Protein AF-A0A9D6WBB1-F1 (afdb_monomer)

Mean predicted aligned error: 21.79 Å

Structure (mmCIF, N/CA/C/O backbone):
data_AF-A0A9D6WBB1-F1
#
_entry.id   AF-A0A9D6WBB1-F1
#
loop_
_atom_site.group_PDB
_atom_site.id
_atom_site.type_symbol
_atom_site.label_atom_id
_atom_site.label_alt_id
_atom_site.label_comp_id
_atom_site.label_asym_id
_atom_site.label_entity_id
_atom_site.label_seq_id
_atom_site.pdbx_PDB_ins_code
_atom_site.Cartn_x
_atom_site.Cartn_y
_atom_site.Cartn_z
_atom_site.occupancy
_atom_site.B_iso_or_equiv
_atom_site.auth_seq_id
_atom_site.auth_comp_id
_atom_site.auth_asym_id
_atom_site.auth_atom_id
_atom_site.pdbx_PDB_model_num
ATOM 1 N N . MET A 1 1 ? 118.921 3.638 -126.854 1.00 52.47 1 MET A N 1
ATOM 2 C CA . MET A 1 1 ? 118.363 2.710 -125.839 1.00 52.47 1 MET A CA 1
ATOM 3 C C . MET A 1 1 ? 117.385 3.363 -124.848 1.00 52.47 1 MET A C 1
ATOM 5 O O . MET A 1 1 ? 116.602 2.654 -124.240 1.00 52.47 1 MET A O 1
ATOM 9 N N . GLN A 1 2 ? 117.327 4.697 -124.739 1.00 54.41 2 GLN A N 1
ATOM 10 C CA . GLN A 1 2 ? 116.459 5.417 -123.786 1.00 54.41 2 GLN A CA 1
ATOM 11 C C . GLN A 1 2 ? 114.946 5.363 -124.097 1.00 54.41 2 GLN A C 1
ATOM 13 O O . GLN A 1 2 ? 114.130 5.401 -123.184 1.00 54.41 2 GLN A O 1
ATOM 18 N N . LYS A 1 3 ? 114.555 5.216 -125.374 1.00 45.19 3 LYS A N 1
ATOM 19 C CA . LYS A 1 3 ? 113.135 5.175 -125.785 1.00 45.19 3 LYS A CA 1
ATOM 20 C C . LYS A 1 3 ? 112.406 3.889 -125.363 1.00 45.19 3 LYS A C 1
ATOM 22 O O . LYS A 1 3 ? 111.195 3.913 -125.193 1.00 45.19 3 LYS A O 1
ATOM 27 N N . LEU A 1 4 ? 113.138 2.788 -125.161 1.00 55.34 4 LEU A N 1
ATOM 28 C CA . LEU A 1 4 ? 112.550 1.494 -124.792 1.00 55.34 4 LEU A CA 1
ATOM 29 C C . LEU A 1 4 ? 112.247 1.394 -123.288 1.00 55.34 4 LEU A C 1
ATOM 31 O O . LEU A 1 4 ? 111.277 0.752 -122.903 1.00 55.34 4 LEU A O 1
ATOM 35 N N . ALA A 1 5 ? 113.016 2.090 -122.444 1.00 57.59 5 ALA A N 1
ATOM 36 C CA . ALA A 1 5 ? 112.805 2.091 -120.995 1.00 57.59 5 ALA A CA 1
ATOM 37 C C . ALA A 1 5 ? 111.522 2.837 -120.584 1.00 57.59 5 ALA A C 1
ATOM 39 O O . ALA A 1 5 ? 110.811 2.400 -119.682 1.00 57.59 5 ALA A O 1
ATOM 40 N N . VAL A 1 6 ? 111.185 3.929 -121.282 1.00 59.44 6 VAL A N 1
ATOM 41 C CA . VAL A 1 6 ? 109.976 4.721 -120.992 1.00 59.44 6 VAL A CA 1
ATOM 42 C C . VAL A 1 6 ? 108.703 3.967 -121.392 1.00 59.44 6 VAL A C 1
ATOM 44 O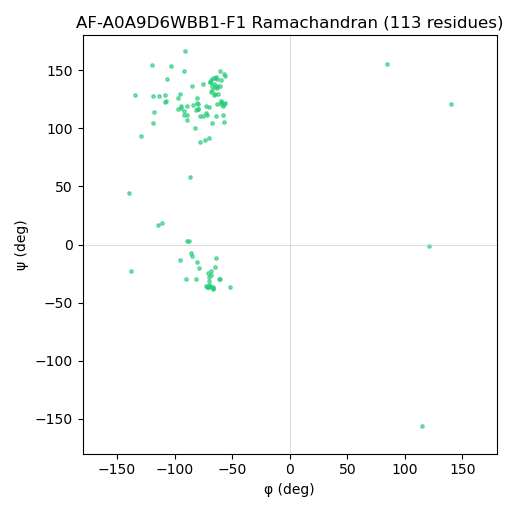 O . VAL A 1 6 ? 107.710 4.012 -120.669 1.00 59.44 6 VAL A O 1
ATOM 47 N N . ALA A 1 7 ? 108.742 3.213 -122.495 1.00 58.91 7 ALA A N 1
ATOM 48 C CA . ALA A 1 7 ? 107.606 2.406 -122.941 1.00 58.91 7 ALA A CA 1
ATOM 49 C C . ALA A 1 7 ? 107.294 1.245 -121.975 1.00 58.91 7 ALA A C 1
ATOM 5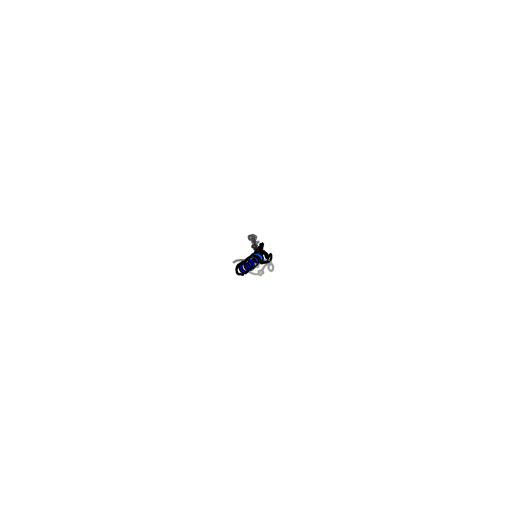1 O O . ALA A 1 7 ? 106.125 0.959 -121.718 1.00 58.91 7 ALA A O 1
ATOM 52 N N . GLY A 1 8 ? 108.321 0.620 -121.385 1.00 56.19 8 GLY A N 1
ATOM 53 C CA . GLY A 1 8 ? 108.138 -0.455 -120.403 1.00 56.19 8 GLY A CA 1
ATOM 54 C C . GLY A 1 8 ? 107.499 0.017 -119.092 1.00 56.19 8 GLY A C 1
ATOM 55 O O . GLY A 1 8 ? 106.636 -0.664 -118.542 1.00 56.19 8 GLY A O 1
ATOM 56 N N . LEU A 1 9 ? 107.864 1.212 -118.618 1.00 59.38 9 LEU A N 1
ATOM 57 C CA . LEU A 1 9 ? 107.329 1.783 -117.376 1.00 59.38 9 LEU A CA 1
ATOM 58 C C . LEU A 1 9 ? 105.872 2.254 -117.510 1.00 59.38 9 LEU A C 1
ATOM 60 O O . LEU A 1 9 ? 105.084 2.072 -116.582 1.00 59.38 9 LEU A O 1
ATOM 64 N N . ALA A 1 10 ? 105.484 2.790 -118.671 1.00 58.50 10 ALA A N 1
ATOM 65 C CA . ALA A 1 10 ? 104.103 3.208 -118.921 1.00 58.50 10 ALA A CA 1
ATOM 66 C C . ALA A 1 10 ? 103.124 2.017 -118.967 1.00 58.50 10 ALA A C 1
ATOM 68 O O . ALA A 1 10 ? 102.011 2.112 -118.448 1.00 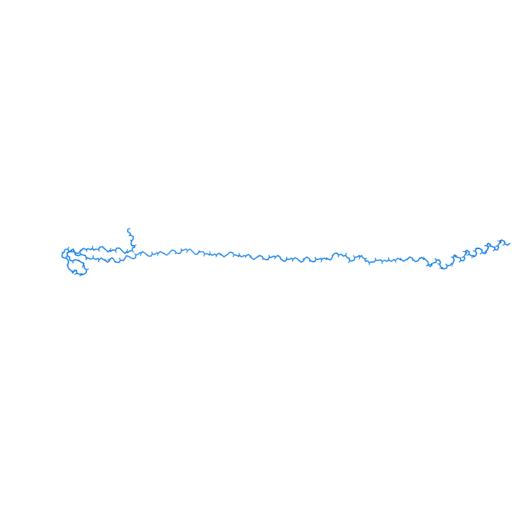58.50 10 ALA A O 1
ATOM 69 N N . ALA A 1 11 ? 103.546 0.876 -119.523 1.00 58.88 11 ALA A N 1
ATOM 70 C CA . ALA A 1 11 ? 102.712 -0.325 -119.596 1.00 58.88 11 ALA A CA 1
ATOM 71 C C . ALA A 1 11 ? 102.473 -0.974 -118.215 1.00 58.88 11 ALA A C 1
ATOM 73 O O . ALA A 1 11 ? 101.373 -1.449 -117.935 1.00 58.88 11 ALA A O 1
ATOM 74 N N . LEU A 1 12 ? 103.470 -0.936 -117.324 1.00 57.81 12 LEU A N 1
ATOM 75 C CA . LEU A 1 12 ? 103.352 -1.445 -115.951 1.00 57.81 12 LEU A CA 1
ATOM 76 C C . LEU A 1 12 ? 102.429 -0.584 -115.071 1.00 57.81 12 LEU A C 1
ATOM 78 O O . LEU A 1 12 ? 101.688 -1.128 -114.255 1.00 57.81 12 LEU A O 1
ATOM 82 N N . ALA A 1 13 ? 102.411 0.738 -115.265 1.00 58.00 13 ALA A N 1
ATOM 83 C CA . ALA A 1 13 ? 101.508 1.624 -114.528 1.00 58.00 13 ALA A CA 1
ATOM 84 C C . ALA A 1 13 ? 100.040 1.478 -114.977 1.00 58.00 13 ALA A C 1
ATOM 86 O O . ALA A 1 13 ? 99.133 1.507 -114.145 1.00 58.00 13 ALA A O 1
ATOM 87 N N . ALA A 1 14 ? 99.797 1.259 -116.275 1.00 56.12 14 ALA A N 1
ATOM 88 C CA . ALA A 1 14 ? 98.446 1.072 -116.809 1.00 56.12 14 ALA A CA 1
ATOM 89 C C . ALA A 1 14 ? 97.807 -0.270 -116.392 1.00 56.12 14 ALA A C 1
ATOM 91 O O . ALA A 1 14 ? 96.597 -0.332 -116.182 1.00 56.12 14 ALA A O 1
ATOM 92 N N . GLY A 1 15 ? 98.602 -1.332 -116.200 1.00 51.91 15 GLY A N 1
ATOM 93 C CA . GLY A 1 15 ? 98.098 -2.642 -115.755 1.00 51.91 15 GLY A CA 1
ATOM 94 C C . GLY A 1 15 ? 97.580 -2.668 -114.308 1.00 51.91 15 GLY A C 1
ATOM 95 O O . GLY A 1 15 ? 96.686 -3.447 -113.977 1.00 51.91 15 GLY A O 1
ATOM 96 N N . LEU A 1 16 ? 98.085 -1.782 -113.447 1.00 54.34 16 LEU A N 1
ATOM 97 C CA . LEU A 1 16 ? 97.667 -1.693 -112.042 1.00 54.34 16 LEU A CA 1
ATOM 98 C C . LEU A 1 16 ? 96.328 -0.959 -111.859 1.00 54.34 16 LEU A C 1
ATOM 100 O O . LEU A 1 16 ? 95.653 -1.170 -110.855 1.00 54.34 16 LEU A O 1
ATOM 104 N N . ALA A 1 17 ? 95.907 -0.148 -112.835 1.00 50.41 17 ALA A N 1
ATOM 105 C CA . ALA A 1 17 ? 94.639 0.586 -112.784 1.00 50.41 17 ALA A CA 1
ATOM 106 C C . ALA A 1 17 ? 93.411 -0.265 -113.172 1.00 50.41 17 ALA A C 1
ATOM 108 O O . ALA A 1 17 ? 92.282 0.123 -112.880 1.00 50.41 17 ALA A O 1
ATOM 109 N N . TRP A 1 18 ? 93.616 -1.434 -113.794 1.00 50.88 18 TRP A N 1
ATOM 110 C CA . TRP A 1 18 ? 92.545 -2.363 -114.195 1.00 50.88 18 TRP A CA 1
ATOM 111 C C . TRP A 1 18 ? 92.530 -3.669 -113.403 1.00 50.88 18 TRP A C 1
ATOM 113 O O . TRP A 1 18 ? 91.916 -4.652 -113.816 1.00 50.88 18 TRP A O 1
ATOM 123 N N . SER A 1 19 ? 93.174 -3.693 -112.237 1.00 49.25 19 SER A N 1
ATOM 124 C CA . SER A 1 19 ? 93.054 -4.835 -111.336 1.00 49.25 19 SER A CA 1
ATOM 125 C C . SER A 1 19 ? 91.638 -4.872 -110.733 1.00 49.25 19 SER A C 1
ATOM 127 O O . SER A 1 19 ? 91.277 -3.953 -109.993 1.00 49.25 19 SER A O 1
ATOM 129 N N . PRO A 1 20 ? 90.836 -5.934 -110.960 1.00 55.50 20 PRO A N 1
ATOM 130 C CA . PRO A 1 20 ? 89.491 -6.057 -110.380 1.00 55.50 20 PRO A CA 1
ATOM 131 C C . PRO A 1 20 ? 89.520 -6.140 -108.841 1.00 55.50 20 PRO A C 1
ATOM 133 O O . PRO A 1 20 ? 88.495 -5.982 -108.184 1.00 55.50 20 PRO A O 1
ATOM 136 N N . LEU A 1 21 ? 90.706 -6.329 -108.250 1.00 51.06 21 LEU A N 1
ATOM 137 C CA . LEU A 1 21 ? 90.944 -6.326 -106.806 1.00 51.06 21 LEU A CA 1
ATOM 138 C C . LEU A 1 21 ? 90.689 -4.973 -106.121 1.00 51.06 21 LEU A C 1
ATOM 140 O O . LEU A 1 21 ? 90.484 -4.954 -104.907 1.00 51.06 21 LEU A O 1
ATOM 144 N N . ALA A 1 22 ? 90.672 -3.852 -106.853 1.00 52.91 22 ALA A N 1
ATOM 145 C CA . ALA A 1 22 ? 90.387 -2.544 -106.254 1.00 52.91 22 ALA A CA 1
ATOM 146 C C . ALA A 1 22 ? 88.928 -2.418 -105.770 1.00 52.91 22 ALA A C 1
ATOM 148 O O . ALA A 1 22 ? 88.643 -1.644 -104.860 1.00 52.91 22 ALA A O 1
ATOM 149 N N . ALA A 1 23 ? 88.010 -3.219 -106.323 1.00 55.50 23 ALA A N 1
ATOM 150 C CA . ALA A 1 23 ? 86.597 -3.214 -105.941 1.00 55.50 23 ALA A CA 1
ATOM 151 C C . ALA A 1 23 ? 86.278 -4.107 -104.723 1.00 55.50 23 ALA A C 1
ATOM 153 O O . ALA A 1 23 ? 85.155 -4.090 -104.224 1.00 55.50 23 ALA A O 1
ATOM 154 N N . ALA A 1 24 ? 87.243 -4.890 -104.228 1.00 56.59 24 ALA A N 1
ATOM 155 C CA . ALA A 1 24 ? 86.980 -5.933 -103.233 1.00 56.59 24 ALA A CA 1
ATOM 156 C C . ALA A 1 24 ? 86.961 -5.448 -101.768 1.00 56.59 24 ALA A C 1
ATOM 158 O O . ALA A 1 24 ? 86.564 -6.209 -100.889 1.00 56.59 24 ALA A O 1
ATOM 159 N N . HIS A 1 25 ? 87.362 -4.203 -101.477 1.00 57.53 25 HIS A N 1
ATOM 160 C CA . HIS A 1 25 ? 87.648 -3.765 -100.098 1.00 57.53 25 HIS A CA 1
ATOM 161 C C . HIS A 1 25 ? 86.713 -2.688 -99.521 1.00 57.53 25 HIS A C 1
ATOM 163 O O . HIS A 1 25 ? 87.038 -2.084 -98.504 1.00 57.53 25 HIS A O 1
ATOM 169 N N . GLY A 1 26 ? 85.541 -2.447 -100.115 1.00 61.38 26 GLY A N 1
ATOM 170 C CA . GLY A 1 26 ? 84.702 -1.301 -99.731 1.00 61.38 26 GLY A CA 1
ATOM 171 C C . GLY A 1 26 ? 83.203 -1.566 -99.670 1.00 61.38 26 GLY A C 1
ATOM 172 O O . GLY A 1 26 ? 82.429 -0.764 -100.178 1.00 61.38 26 GLY A O 1
ATOM 173 N N . GLY A 1 27 ? 82.765 -2.682 -99.087 1.00 68.19 27 GLY A N 1
ATOM 174 C CA . GLY A 1 27 ? 81.338 -2.922 -98.858 1.00 68.19 27 GLY A CA 1
ATOM 175 C C . GLY A 1 27 ? 80.843 -2.229 -97.587 1.00 68.19 27 GLY A C 1
ATOM 176 O O . GLY A 1 27 ? 81.029 -2.763 -96.494 1.00 68.19 27 GLY A O 1
ATOM 177 N N . ALA A 1 28 ? 80.185 -1.073 -97.704 1.00 72.44 28 ALA A N 1
ATOM 178 C CA . ALA A 1 28 ? 79.480 -0.467 -96.574 1.00 72.44 28 ALA A CA 1
ATOM 179 C C . ALA A 1 28 ? 78.207 -1.275 -96.268 1.00 72.44 28 ALA A C 1
ATOM 181 O O . ALA A 1 28 ? 77.275 -1.322 -97.070 1.00 72.44 28 ALA A O 1
ATOM 182 N N . ARG A 1 29 ? 78.164 -1.935 -95.107 1.00 72.12 29 ARG A N 1
ATOM 183 C CA . ARG A 1 29 ? 76.958 -2.615 -94.616 1.00 72.12 29 ARG A CA 1
ATOM 184 C C . ARG A 1 29 ? 76.136 -1.631 -93.790 1.00 72.12 29 ARG A C 1
ATOM 186 O O . ARG A 1 29 ? 76.556 -1.241 -92.705 1.00 72.12 29 ARG A O 1
ATOM 193 N N . LEU A 1 30 ? 74.970 -1.250 -94.303 1.00 76.06 30 LEU A N 1
ATOM 194 C CA . LEU A 1 30 ? 73.979 -0.458 -93.576 1.00 76.06 30 LEU A CA 1
ATOM 195 C C . LEU A 1 30 ? 72.937 -1.412 -92.986 1.00 76.06 30 LEU A C 1
ATOM 197 O O . LEU A 1 30 ? 72.264 -2.130 -93.722 1.00 76.06 30 LEU A O 1
ATOM 201 N N . GLY A 1 31 ? 72.843 -1.453 -91.659 1.00 78.69 31 GLY A N 1
ATOM 202 C CA . GLY A 1 31 ? 71.826 -2.213 -90.935 1.00 78.69 31 GLY A CA 1
ATOM 203 C C . GLY A 1 31 ? 70.777 -1.282 -90.332 1.00 78.69 31 GLY A C 1
ATOM 204 O O . GLY A 1 31 ? 71.122 -0.210 -89.840 1.00 78.69 31 GLY A O 1
ATOM 205 N N . PHE A 1 32 ? 69.512 -1.705 -90.339 1.00 78.25 32 PHE A N 1
ATOM 206 C CA . PHE A 1 32 ? 68.418 -1.019 -89.648 1.00 78.25 32 PHE A CA 1
ATOM 207 C C . PHE A 1 32 ? 67.989 -1.847 -88.440 1.00 78.25 32 PHE A C 1
ATOM 209 O O . PHE A 1 32 ? 67.728 -3.043 -88.566 1.00 78.25 32 PHE A O 1
ATOM 216 N N . TYR A 1 33 ? 67.931 -1.210 -87.274 1.00 74.31 33 TYR A N 1
ATOM 217 C CA . TYR A 1 33 ? 67.516 -1.836 -86.023 1.00 74.31 33 TYR A CA 1
ATOM 218 C C . TYR A 1 33 ? 66.136 -1.302 -85.637 1.00 74.31 33 TYR A C 1
ATOM 220 O O . TYR A 1 33 ? 65.962 -0.093 -85.497 1.00 74.31 33 TYR A O 1
ATOM 228 N N . PHE A 1 34 ? 65.161 -2.195 -85.464 1.00 72.31 34 PHE A N 1
ATOM 229 C CA . PHE A 1 34 ? 63.823 -1.846 -84.991 1.00 72.31 34 PHE A CA 1
ATOM 230 C C . PHE A 1 34 ? 63.560 -2.553 -83.664 1.00 72.31 34 PHE A C 1
ATOM 232 O O . PHE A 1 34 ? 63.489 -3.778 -83.610 1.00 72.31 34 PHE A O 1
ATOM 239 N N . GLY A 1 35 ? 63.430 -1.764 -82.598 1.00 72.50 35 GLY A N 1
ATOM 240 C CA . GLY A 1 35 ? 63.155 -2.241 -81.244 1.00 72.50 35 GLY A CA 1
ATOM 241 C C . GLY A 1 35 ? 63.958 -1.469 -80.200 1.00 72.50 35 GLY A C 1
ATOM 242 O O . GLY A 1 35 ? 65.184 -1.444 -80.248 1.00 72.50 35 GLY A O 1
ATOM 243 N N . GLY A 1 36 ? 63.259 -0.820 -79.267 1.00 76.50 36 GLY A N 1
ATOM 244 C CA . GLY A 1 36 ? 63.850 -0.252 -78.054 1.00 76.50 36 GLY A CA 1
ATOM 245 C C . GLY A 1 36 ? 63.818 -1.260 -76.897 1.00 76.50 36 GLY A C 1
ATOM 246 O O . GLY A 1 36 ? 63.121 -2.272 -76.994 1.00 76.50 36 GLY A O 1
ATOM 247 N N . PRO A 1 37 ? 64.550 -1.014 -75.798 1.00 68.88 37 PRO A N 1
ATOM 248 C CA . PRO A 1 37 ? 64.547 -1.906 -74.641 1.00 68.88 37 PRO A CA 1
ATOM 249 C C . PRO A 1 37 ? 63.128 -2.073 -74.073 1.00 68.88 37 PRO A C 1
ATOM 251 O O . PRO A 1 37 ? 62.515 -1.107 -73.623 1.00 68.88 37 PRO A O 1
ATOM 254 N N . VAL A 1 38 ? 62.617 -3.309 -74.059 1.00 68.62 38 VAL A N 1
ATOM 255 C CA . VAL A 1 38 ? 61.317 -3.669 -73.460 1.00 68.62 38 VAL A CA 1
ATOM 256 C C . VAL A 1 38 ? 61.510 -3.959 -71.972 1.00 68.62 38 VAL A C 1
ATOM 258 O O . VAL A 1 38 ? 61.254 -5.054 -71.481 1.00 68.62 38 VAL A O 1
ATOM 261 N N . TRP A 1 39 ? 62.026 -2.975 -71.245 1.00 64.06 39 TRP A N 1
ATOM 262 C CA . TRP A 1 39 ? 62.184 -3.062 -69.797 1.00 64.06 39 TRP A CA 1
ATOM 263 C C . TRP A 1 39 ? 61.562 -1.810 -69.192 1.00 64.06 39 TRP A C 1
ATOM 265 O O . TRP A 1 39 ? 62.180 -0.751 -69.128 1.00 64.06 39 TRP A O 1
ATOM 275 N N . GLY A 1 40 ? 60.293 -1.931 -68.814 1.00 68.88 40 GLY A N 1
ATOM 276 C CA . GLY A 1 40 ? 59.554 -0.932 -68.053 1.00 68.88 40 GLY A CA 1
ATOM 277 C C . GLY A 1 40 ? 59.091 -1.535 -66.727 1.00 68.88 40 GLY A C 1
ATOM 278 O O . GLY A 1 40 ? 58.961 -2.760 -66.634 1.00 68.88 40 GLY A O 1
ATOM 279 N N . PRO A 1 41 ? 58.862 -0.717 -65.688 1.00 68.06 41 PRO A N 1
ATOM 280 C CA . PRO A 1 41 ? 58.373 -1.216 -64.412 1.00 68.06 41 PRO A CA 1
ATOM 281 C C . PRO A 1 41 ? 57.023 -1.915 -64.608 1.00 68.06 41 PRO A C 1
ATOM 283 O O . PRO A 1 41 ? 56.068 -1.328 -65.117 1.00 68.06 41 PRO A O 1
ATOM 286 N N . TYR A 1 42 ? 56.965 -3.188 -64.217 1.00 65.75 42 TYR A N 1
ATOM 287 C CA . TYR A 1 42 ? 55.731 -3.965 -64.207 1.00 65.75 42 TYR A CA 1
ATOM 288 C C . TYR A 1 42 ? 54.742 -3.305 -63.234 1.00 65.75 42 TYR A C 1
ATOM 290 O O . TYR A 1 42 ? 55.128 -3.030 -62.093 1.00 65.75 42 TYR A O 1
ATOM 298 N N . PRO A 1 43 ? 53.485 -3.039 -63.632 1.00 67.00 43 PRO A N 1
ATOM 299 C CA . PRO A 1 43 ? 52.509 -2.449 -62.729 1.00 67.00 43 PRO A CA 1
ATOM 300 C C . PRO A 1 43 ? 52.174 -3.465 -61.637 1.00 67.00 43 PRO A C 1
ATOM 302 O O . PRO A 1 43 ? 51.474 -4.450 -61.868 1.00 67.00 43 PRO A O 1
ATOM 305 N N . TYR A 1 44 ? 52.707 -3.239 -60.439 1.00 64.31 44 TYR A N 1
ATOM 306 C CA . TYR A 1 44 ? 52.335 -4.020 -59.271 1.00 64.31 44 TYR A CA 1
ATOM 307 C C . TYR A 1 44 ? 50.916 -3.610 -58.875 1.00 64.31 44 TYR A C 1
ATOM 309 O O . TYR A 1 44 ? 50.670 -2.468 -58.482 1.00 64.31 44 TYR A O 1
ATOM 317 N N . GLY A 1 45 ? 49.964 -4.525 -59.055 1.00 62.84 45 GLY A N 1
ATOM 318 C CA . GLY A 1 45 ? 48.571 -4.301 -58.694 1.00 62.84 45 GLY A CA 1
ATOM 319 C C . GLY A 1 45 ? 48.455 -4.017 -57.200 1.00 62.84 45 GLY A C 1
ATOM 320 O O . GLY A 1 45 ? 48.851 -4.836 -56.371 1.00 62.84 45 GLY A O 1
ATOM 321 N N . TRP A 1 46 ? 47.918 -2.848 -56.861 1.00 61.62 46 TRP A N 1
ATOM 322 C CA . TRP A 1 46 ? 47.634 -2.457 -55.487 1.00 61.62 46 TRP A CA 1
ATOM 323 C C . TRP A 1 46 ? 46.466 -3.294 -54.956 1.00 61.62 46 TRP A C 1
ATOM 325 O O . TRP A 1 46 ? 45.298 -2.945 -55.132 1.00 61.62 46 TRP A O 1
ATOM 335 N N . TYR A 1 47 ? 46.775 -4.428 -54.328 1.00 62.75 47 TYR A N 1
ATOM 336 C CA . TYR A 1 47 ? 45.791 -5.190 -53.565 1.00 62.75 47 TYR A CA 1
ATOM 337 C C . TYR A 1 47 ? 45.501 -4.442 -52.262 1.00 62.75 47 TYR A C 1
ATOM 339 O O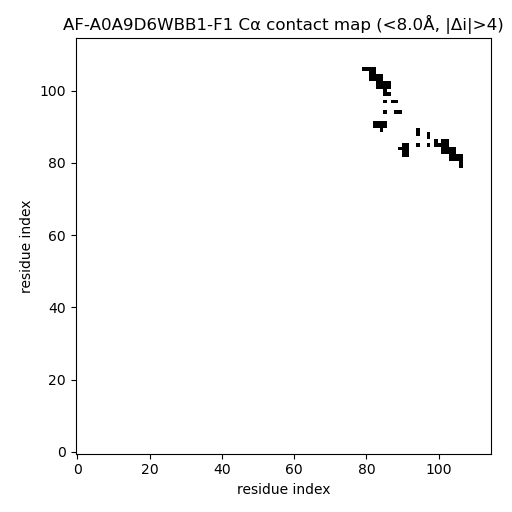 . TYR A 1 47 ? 46.177 -4.611 -51.249 1.00 62.75 47 TYR A O 1
ATOM 347 N N . GLY A 1 48 ? 44.508 -3.556 -52.326 1.00 70.88 48 GLY A N 1
ATOM 348 C CA . GLY A 1 48 ? 43.988 -2.835 -51.172 1.00 70.88 48 GLY A CA 1
ATOM 349 C C . GLY A 1 48 ? 43.255 -3.782 -50.224 1.00 70.88 48 GLY A C 1
ATOM 350 O O . GLY A 1 48 ? 42.412 -4.572 -50.645 1.00 70.88 48 GLY A O 1
ATOM 351 N N . TYR A 1 49 ? 43.575 -3.692 -48.935 1.00 75.38 49 TYR A N 1
ATOM 352 C CA . TYR A 1 49 ? 42.864 -4.412 -47.884 1.00 75.38 49 TYR A CA 1
ATOM 353 C C . TYR A 1 49 ? 41.436 -3.851 -47.750 1.00 75.38 49 TYR A C 1
ATOM 355 O O . TYR A 1 49 ? 41.283 -2.625 -47.716 1.00 75.38 49 TYR A O 1
ATOM 363 N N . PRO A 1 50 ? 40.386 -4.691 -47.685 1.00 77.81 50 PRO A N 1
ATOM 364 C CA . PRO A 1 50 ? 39.025 -4.193 -47.542 1.00 77.81 50 PRO A CA 1
ATOM 365 C C . PRO A 1 50 ? 38.855 -3.500 -46.181 1.00 77.81 50 PRO A C 1
ATOM 367 O O . PRO A 1 50 ? 39.359 -3.999 -45.169 1.00 77.81 50 PRO A O 1
ATOM 370 N N . PRO A 1 51 ? 38.158 -2.351 -46.128 1.00 77.75 51 PRO A N 1
ATOM 371 C CA . PRO A 1 51 ? 37.946 -1.644 -44.876 1.00 77.75 51 PRO A CA 1
ATOM 372 C C . PRO A 1 51 ? 37.110 -2.501 -43.912 1.00 77.75 51 PRO A C 1
ATOM 374 O O . PRO A 1 51 ? 36.211 -3.228 -44.350 1.00 77.75 51 PRO A O 1
ATOM 377 N N . PRO A 1 52 ? 37.386 -2.436 -42.598 1.00 78.38 52 PRO A N 1
ATOM 378 C CA . PRO A 1 52 ? 36.641 -3.203 -41.613 1.00 78.38 52 PRO A CA 1
ATOM 379 C C . PRO A 1 52 ? 35.184 -2.735 -41.566 1.00 78.38 52 PRO A C 1
ATOM 381 O O . PRO A 1 52 ? 34.896 -1.539 -41.543 1.00 78.38 52 PRO A O 1
ATOM 384 N N . TYR A 1 53 ? 34.258 -3.691 -41.527 1.00 78.50 53 TYR A N 1
ATOM 385 C CA . TYR A 1 53 ? 32.840 -3.404 -41.356 1.00 78.50 53 TYR A CA 1
ATOM 386 C C . TYR A 1 53 ? 32.546 -3.157 -39.872 1.00 78.50 53 TYR A C 1
ATOM 388 O O . TYR A 1 53 ? 32.801 -4.006 -39.017 1.00 78.50 53 TYR A O 1
ATOM 396 N N . VAL A 1 54 ? 32.006 -1.982 -39.555 1.00 79.94 54 VAL A N 1
ATOM 397 C CA . VAL A 1 54 ? 31.552 -1.649 -38.201 1.00 79.94 54 VAL A CA 1
ATOM 398 C C . VAL A 1 54 ? 30.061 -1.953 -38.117 1.00 79.94 54 VAL A C 1
ATOM 400 O O . VAL A 1 54 ? 29.258 -1.369 -38.840 1.00 79.94 54 VAL A O 1
ATOM 403 N N . VAL A 1 55 ? 29.687 -2.892 -37.248 1.00 81.44 55 VAL A N 1
ATOM 404 C CA . VAL A 1 55 ? 28.280 -3.205 -36.977 1.00 81.44 55 VAL A CA 1
ATOM 405 C C . VAL A 1 55 ? 27.802 -2.315 -35.840 1.00 81.44 55 VAL A C 1
ATOM 407 O O . VAL A 1 55 ? 28.165 -2.522 -34.682 1.00 81.44 55 VAL A O 1
ATOM 410 N N . GLU A 1 56 ? 26.977 -1.326 -36.164 1.00 81.31 56 GLU A N 1
ATOM 411 C CA . GLU A 1 56 ? 26.403 -0.434 -35.164 1.00 81.31 56 GLU A CA 1
ATOM 412 C C . GLU A 1 56 ? 25.211 -1.107 -34.468 1.00 81.31 56 GLU A C 1
ATOM 414 O O . GLU A 1 56 ? 24.206 -1.473 -35.087 1.00 81.31 56 GLU A O 1
ATOM 419 N N . ARG A 1 57 ? 25.339 -1.334 -33.156 1.00 81.44 57 ARG A N 1
ATOM 420 C CA . ARG A 1 57 ? 24.289 -1.953 -32.342 1.00 81.44 57 ARG A CA 1
ATOM 421 C C . ARG A 1 57 ? 23.297 -0.880 -31.907 1.00 81.44 57 ARG A C 1
ATOM 423 O O . ARG A 1 57 ? 23.652 0.049 -31.191 1.00 81.44 57 ARG A O 1
ATOM 430 N N . ARG A 1 58 ? 22.036 -1.047 -32.301 1.00 82.44 58 ARG A N 1
ATOM 431 C CA . ARG A 1 58 ? 20.943 -0.152 -31.900 1.00 82.44 58 ARG A CA 1
ATOM 432 C C . ARG A 1 58 ? 20.646 -0.327 -30.404 1.00 82.44 58 ARG A C 1
ATOM 434 O O . ARG A 1 58 ? 20.637 -1.472 -29.937 1.00 82.44 58 ARG A O 1
ATOM 441 N N . PRO A 1 59 ? 20.382 0.755 -29.656 1.00 82.75 59 PRO A N 1
ATOM 442 C CA . PRO A 1 59 ? 20.008 0.650 -28.254 1.00 82.75 59 PRO A CA 1
ATOM 443 C C . PRO A 1 59 ? 18.623 0.010 -28.109 1.00 82.75 59 PRO A C 1
ATOM 445 O O . PRO A 1 59 ? 17.711 0.270 -28.894 1.00 82.75 59 PRO A O 1
ATOM 448 N N . ILE A 1 60 ? 18.471 -0.835 -27.091 1.00 83.19 60 ILE A N 1
ATOM 449 C CA . ILE A 1 60 ? 17.185 -1.428 -26.721 1.00 83.19 60 ILE A CA 1
ATOM 450 C C . ILE A 1 60 ? 16.433 -0.386 -25.893 1.00 83.19 60 ILE A C 1
ATOM 452 O O . ILE A 1 60 ? 16.889 -0.008 -24.815 1.00 83.19 60 ILE A O 1
ATOM 456 N N . VAL A 1 61 ? 15.297 0.090 -26.401 1.00 84.69 61 VAL A N 1
ATOM 457 C CA . VAL A 1 61 ? 14.431 1.032 -25.682 1.00 84.69 61 VAL A CA 1
ATOM 458 C C . VAL A 1 61 ? 13.398 0.229 -24.900 1.00 84.69 61 VAL A C 1
ATOM 460 O O . VAL A 1 61 ? 12.535 -0.416 -25.490 1.00 84.69 61 VAL A O 1
ATOM 463 N N . ILE A 1 62 ? 13.500 0.254 -23.571 1.00 85.94 62 ILE A N 1
ATOM 464 C CA . ILE A 1 62 ? 12.515 -0.357 -22.675 1.00 85.94 62 ILE A CA 1
ATOM 465 C C . ILE A 1 62 ? 11.486 0.718 -22.329 1.00 85.94 62 ILE A C 1
ATOM 467 O O . ILE A 1 62 ? 11.820 1.717 -21.691 1.00 85.94 62 ILE A O 1
ATOM 471 N N . GLN A 1 63 ? 10.243 0.523 -22.762 1.00 84.81 63 GLN A N 1
ATOM 472 C CA . GLN A 1 63 ? 9.137 1.393 -22.379 1.00 84.81 63 GLN A CA 1
ATOM 473 C C . GLN A 1 63 ? 8.663 0.987 -20.981 1.00 84.81 63 GLN A C 1
ATOM 475 O O . GLN A 1 63 ? 8.238 -0.145 -20.772 1.00 84.81 63 GLN A O 1
ATOM 480 N N . GLN A 1 64 ? 8.795 1.893 -20.012 1.00 84.44 64 GLN A N 1
ATOM 481 C CA . GLN A 1 64 ? 8.266 1.678 -18.668 1.00 84.44 64 GLN A CA 1
ATOM 482 C C . GLN A 1 64 ? 6.770 1.978 -18.689 1.00 84.44 64 GLN A C 1
ATOM 484 O O . GLN A 1 64 ? 6.364 3.086 -19.046 1.00 84.44 64 GLN A O 1
ATOM 489 N N . GLU A 1 65 ? 5.953 0.992 -18.331 1.00 86.75 65 GLU A N 1
ATOM 490 C CA . GLU A 1 65 ? 4.528 1.219 -18.127 1.00 86.75 65 GLU A CA 1
ATOM 491 C C . GLU A 1 65 ? 4.314 2.069 -16.866 1.00 86.75 65 GLU A C 1
ATOM 493 O O . GLU A 1 65 ? 5.0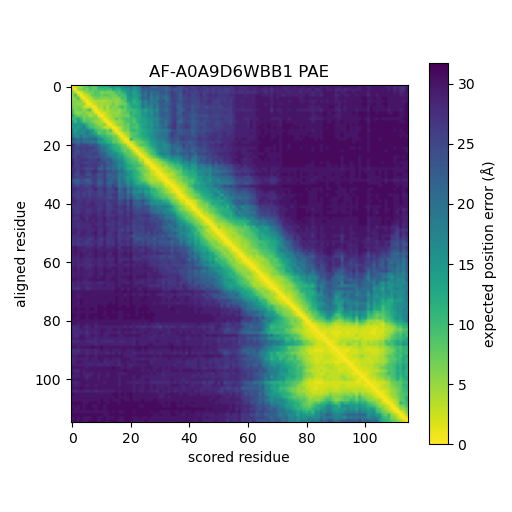14 1.886 -15.862 1.00 86.75 65 GLU A O 1
ATOM 498 N N . PRO A 1 66 ? 3.374 3.028 -16.901 1.00 86.69 66 PRO A N 1
ATOM 499 C CA . PRO A 1 66 ? 3.080 3.851 -15.743 1.00 86.69 66 PRO A CA 1
ATOM 500 C C . PRO A 1 66 ? 2.505 2.988 -14.610 1.00 86.69 66 PRO A C 1
ATOM 502 O O . PRO A 1 66 ? 1.719 2.073 -14.870 1.00 86.69 66 PRO A O 1
ATOM 505 N N . PRO A 1 67 ? 2.842 3.283 -13.342 1.00 83.81 67 PRO A N 1
ATOM 506 C CA . PRO A 1 67 ? 2.260 2.570 -12.218 1.00 83.81 67 PRO A CA 1
ATOM 507 C C . PRO A 1 67 ? 0.748 2.810 -12.182 1.00 83.81 67 PRO A C 1
ATOM 509 O O . PRO A 1 67 ? 0.280 3.945 -12.069 1.00 83.81 67 PRO A O 1
ATOM 512 N N . VAL A 1 68 ? -0.024 1.727 -12.269 1.00 88.44 68 VAL A N 1
ATOM 513 C CA . VAL A 1 68 ? -1.476 1.768 -12.089 1.00 88.44 68 VAL A CA 1
ATOM 514 C C . VAL A 1 68 ? -1.763 1.845 -10.594 1.00 88.44 68 VAL A C 1
ATOM 516 O O . VAL A 1 68 ? -1.542 0.887 -9.853 1.00 88.44 68 VAL A O 1
ATOM 519 N N . TYR A 1 69 ? -2.258 2.994 -10.139 1.00 83.56 69 TYR A N 1
ATOM 520 C CA . TYR A 1 69 ? -2.728 3.143 -8.767 1.00 83.56 69 TYR A CA 1
ATOM 521 C C . TYR A 1 69 ? -4.078 2.449 -8.602 1.00 83.56 69 TYR A C 1
ATOM 523 O O . TYR A 1 69 ? -5.098 2.907 -9.114 1.00 83.56 69 TYR A O 1
ATOM 531 N N . VAL A 1 70 ? -4.084 1.352 -7.850 1.00 84.75 70 VAL A N 1
ATOM 532 C CA . VAL A 1 70 ? -5.314 0.711 -7.384 1.00 84.75 70 VAL A CA 1
ATOM 533 C C . VAL A 1 70 ? -5.690 1.337 -6.048 1.00 84.75 70 VAL A C 1
ATOM 535 O O . VAL A 1 70 ? -4.929 1.267 -5.083 1.00 84.75 70 VAL A O 1
ATOM 538 N N . GLN A 1 71 ? -6.863 1.957 -5.989 1.00 85.06 71 GLN A N 1
ATOM 539 C CA . GLN A 1 71 ? -7.384 2.529 -4.755 1.00 85.06 71 GLN A CA 1
ATOM 540 C C . GLN A 1 71 ? -7.837 1.389 -3.834 1.00 85.06 71 GLN A C 1
ATOM 542 O O . GLN A 1 71 ? -8.696 0.592 -4.213 1.00 85.06 71 GLN A O 1
ATOM 547 N N . GLN A 1 72 ? -7.238 1.271 -2.642 1.00 81.00 72 GLN A N 1
ATOM 548 C CA . GLN A 1 72 ? -7.719 0.298 -1.663 1.00 81.00 72 GLN A CA 1
ATOM 549 C C . GLN A 1 72 ? -9.113 0.716 -1.171 1.00 81.00 72 GLN A C 1
ATOM 551 O O . GLN A 1 72 ? -9.323 1.899 -0.881 1.00 81.00 72 GLN A O 1
ATOM 556 N N . PRO A 1 73 ? -10.065 -0.226 -1.056 1.00 82.12 73 PRO A N 1
ATOM 557 C CA . PRO A 1 73 ? -11.333 0.061 -0.407 1.00 82.12 73 PRO A CA 1
ATOM 558 C C . PRO A 1 73 ? -11.085 0.482 1.051 1.00 82.12 73 PRO A C 1
ATOM 560 O O . PRO A 1 73 ? -10.112 0.026 1.664 1.00 82.12 73 PRO A O 1
ATOM 563 N N . PRO A 1 74 ? -11.944 1.346 1.622 1.00 80.69 74 PRO A N 1
ATOM 564 C CA . PRO A 1 74 ? -11.818 1.734 3.019 1.00 80.69 74 PRO A CA 1
ATOM 565 C C . PRO A 1 74 ? -11.862 0.487 3.915 1.00 80.69 74 PRO A C 1
ATOM 567 O O . PRO A 1 74 ? -12.563 -0.477 3.582 1.00 80.69 74 PRO A O 1
ATOM 570 N N . PRO A 1 75 ? -11.138 0.487 5.050 1.00 74.56 75 PRO A N 1
ATOM 571 C CA . PRO A 1 75 ? -11.210 -0.612 5.998 1.00 74.56 75 PRO A CA 1
ATOM 572 C C . PRO A 1 75 ? -12.669 -0.807 6.411 1.00 74.56 75 PRO A C 1
ATOM 574 O O . PRO A 1 75 ? -13.323 0.118 6.897 1.00 74.56 75 PRO A O 1
ATOM 577 N N . GLN A 1 76 ? -13.194 -2.010 6.176 1.00 72.69 76 GLN A N 1
ATOM 578 C CA . GLN A 1 76 ? -14.514 -2.383 6.662 1.00 72.69 76 GLN A CA 1
ATOM 579 C C . GLN A 1 76 ? -14.493 -2.268 8.187 1.00 72.69 76 GLN A C 1
ATOM 581 O O . GLN A 1 76 ? -13.640 -2.867 8.845 1.00 72.69 76 GLN A O 1
ATOM 586 N N . GLN A 1 77 ? -15.404 -1.468 8.742 1.00 66.50 77 GLN A N 1
ATOM 587 C CA . GLN A 1 77 ? -15.575 -1.357 10.186 1.00 66.50 77 GLN A CA 1
ATOM 588 C C . GLN A 1 77 ? -15.891 -2.752 10.726 1.00 66.50 77 GLN A C 1
ATOM 590 O O . GLN A 1 77 ? -16.936 -3.327 10.422 1.00 66.50 77 GLN A O 1
ATOM 595 N N . GLN A 1 78 ? -14.955 -3.323 11.484 1.00 66.69 78 GLN A N 1
ATOM 596 C CA . GLN A 1 78 ? -15.187 -4.588 12.165 1.00 66.69 78 GLN A CA 1
ATOM 597 C C . GLN A 1 78 ? -16.328 -4.381 13.169 1.00 66.69 78 GLN A C 1
ATOM 599 O O . GLN A 1 78 ? -16.340 -3.356 13.858 1.00 66.69 78 GLN A O 1
ATOM 604 N N . PRO A 1 79 ? -17.286 -5.319 13.269 1.00 62.12 79 PRO A N 1
ATOM 605 C CA . PRO A 1 79 ? -18.325 -5.227 14.280 1.00 62.12 79 PRO A CA 1
ATOM 606 C C . PRO A 1 79 ? -17.655 -5.160 15.654 1.00 62.12 79 PRO A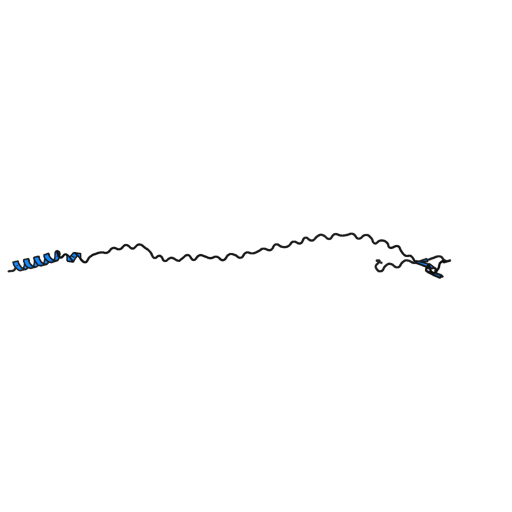 C 1
ATOM 608 O O . PRO A 1 79 ? -16.869 -6.034 16.025 1.00 62.12 79 PRO A O 1
ATOM 611 N N . ALA A 1 80 ? -17.919 -4.082 16.388 1.00 67.88 80 ALA A N 1
ATOM 612 C CA . ALA A 1 80 ? -17.382 -3.893 17.722 1.00 67.88 80 ALA A CA 1
ATOM 613 C C . ALA A 1 80 ? -17.943 -4.985 18.649 1.00 67.88 80 ALA A C 1
ATOM 615 O O . ALA A 1 80 ? -19.131 -4.997 18.968 1.00 67.88 80 ALA A O 1
ATOM 616 N N . ASN A 1 81 ? -17.084 -5.915 19.073 1.00 73.12 81 ASN A N 1
ATOM 617 C CA . ASN A 1 81 ? -17.424 -6.921 20.079 1.00 73.12 81 ASN A CA 1
ATOM 618 C C . ASN A 1 81 ? -17.374 -6.274 21.465 1.00 73.12 81 ASN A C 1
ATOM 620 O O . ASN A 1 81 ? -16.332 -6.248 22.122 1.00 73.12 81 ASN A O 1
ATOM 624 N N . TYR A 1 82 ? -18.500 -5.705 21.882 1.00 79.81 82 TYR A N 1
ATOM 625 C CA . TYR A 1 82 ? -18.653 -5.137 23.215 1.00 79.81 82 TYR A CA 1
ATOM 626 C C . TYR A 1 82 ? -18.817 -6.234 24.265 1.00 79.81 82 TYR A C 1
ATOM 628 O O . TYR A 1 82 ? -19.576 -7.185 24.076 1.00 79.81 82 TYR A O 1
ATOM 636 N N . TRP A 1 83 ? -18.144 -6.055 25.400 1.00 87.31 83 TRP A N 1
ATOM 637 C CA . TRP A 1 83 ? -18.335 -6.880 26.592 1.00 87.31 83 TRP A CA 1
ATOM 638 C C . TRP A 1 83 ? -19.158 -6.114 27.621 1.00 87.31 83 TRP A C 1
ATOM 640 O O . TRP A 1 83 ? -19.130 -4.884 27.656 1.00 87.31 83 TRP A O 1
ATOM 650 N N . TYR A 1 84 ? -19.870 -6.838 28.482 1.00 90.94 84 TYR A N 1
ATOM 651 C CA . TYR A 1 84 ? -20.681 -6.243 29.539 1.00 90.94 84 TYR A CA 1
ATOM 652 C C . TYR A 1 84 ? -20.187 -6.706 30.908 1.00 90.94 84 TYR A C 1
ATOM 654 O O . TYR A 1 84 ? -20.037 -7.907 31.147 1.00 90.94 84 TYR A O 1
ATOM 662 N N . TYR A 1 85 ? -19.929 -5.746 31.795 1.00 92.81 85 TYR A N 1
ATOM 663 C CA . TYR A 1 85 ? -19.449 -5.966 33.155 1.00 92.81 85 TYR A CA 1
ATOM 664 C C . TYR A 1 85 ? -20.507 -5.547 34.175 1.00 92.81 85 TYR A C 1
ATOM 666 O O . TYR A 1 85 ? -21.027 -4.432 34.136 1.00 92.81 85 TYR A O 1
ATOM 674 N N . CYS A 1 86 ? -20.819 -6.448 35.097 1.00 93.50 86 CYS A N 1
ATOM 675 C CA . CYS A 1 86 ? -21.615 -6.180 36.278 1.00 93.50 86 CYS A CA 1
ATOM 676 C C . CYS A 1 86 ? -20.672 -5.865 37.451 1.00 93.50 86 CYS A C 1
ATOM 678 O O . CYS A 1 86 ? -19.907 -6.751 37.847 1.00 93.50 86 CYS A O 1
ATOM 680 N N . PRO A 1 87 ? -20.744 -4.661 38.051 1.00 91.31 87 PRO A N 1
ATOM 681 C CA . PRO A 1 87 ? -19.847 -4.237 39.130 1.00 91.31 87 PRO A CA 1
ATOM 682 C C . PRO A 1 87 ? -19.746 -5.204 40.307 1.00 91.31 87 PRO A C 1
ATOM 684 O O . PRO A 1 87 ? -18.670 -5.370 40.871 1.00 91.31 87 PRO A O 1
ATOM 687 N N . ASP A 1 88 ? -20.863 -5.840 40.655 1.00 87.56 88 ASP A N 1
ATOM 688 C CA . ASP A 1 88 ? -20.976 -6.650 41.866 1.00 87.56 88 ASP A CA 1
ATOM 689 C C . ASP A 1 88 ? -20.731 -8.153 41.614 1.00 87.56 88 ASP A C 1
ATOM 691 O O . ASP A 1 88 ? -20.623 -8.915 42.572 1.00 87.56 88 ASP A O 1
ATOM 695 N N . GLN A 1 89 ? -20.716 -8.615 40.356 1.00 89.12 89 GLN A N 1
ATOM 696 C CA . GLN A 1 89 ? -20.803 -10.052 40.035 1.00 89.12 89 GLN A CA 1
ATOM 697 C C . GLN A 1 89 ? -19.847 -10.522 38.922 1.00 89.12 89 GLN A C 1
ATOM 699 O O . GLN A 1 89 ? -19.537 -11.710 38.869 1.00 89.12 89 GLN A O 1
ATOM 704 N N . GLY A 1 90 ? -19.367 -9.638 38.036 1.00 90.81 90 GLY A N 1
ATOM 705 C CA . GLY A 1 90 ? -18.451 -10.006 36.947 1.00 90.81 90 GLY A CA 1
ATOM 706 C C . GLY A 1 90 ? -19.027 -9.837 35.537 1.00 90.81 90 GLY A C 1
ATOM 707 O O . GLY A 1 90 ? -19.918 -9.028 35.306 1.00 90.81 90 GLY A O 1
ATOM 708 N N . TYR A 1 91 ? -18.487 -10.571 34.563 1.00 91.94 91 TYR A N 1
ATOM 709 C CA . TYR A 1 91 ? -18.791 -10.389 33.136 1.00 91.94 91 TYR A CA 1
ATOM 710 C C . TYR A 1 91 ? -19.944 -11.274 32.635 1.00 91.94 91 TYR A C 1
ATOM 712 O O . TYR A 1 91 ? -20.120 -12.408 33.083 1.00 91.94 91 TYR A O 1
ATOM 720 N N . TYR A 1 92 ? -20.695 -10.786 31.645 1.00 88.50 92 TYR A N 1
ATOM 721 C CA . TYR A 1 92 ? -21.605 -11.620 30.849 1.00 88.50 92 TYR A CA 1
ATOM 722 C C . TYR A 1 92 ? -20.802 -12.633 30.002 1.00 88.50 92 TYR A C 1
ATOM 724 O O . TYR A 1 92 ? -19.733 -12.264 29.507 1.00 88.50 92 TYR A O 1
ATOM 732 N N . PRO A 1 93 ? -21.270 -13.882 29.786 1.00 87.62 93 PRO A N 1
ATOM 733 C CA . PRO A 1 93 ? -22.537 -14.491 30.224 1.00 87.62 93 PRO A CA 1
ATOM 734 C C . PRO A 1 93 ? -22.490 -15.173 31.598 1.00 87.62 93 PRO A C 1
ATOM 736 O O . PRO A 1 93 ? -23.486 -15.762 32.016 1.00 87.62 93 PRO A O 1
ATOM 739 N N . TYR A 1 94 ? -21.355 -15.118 32.301 1.00 90.62 94 TYR A N 1
ATOM 740 C CA . TYR A 1 94 ? -21.197 -15.772 33.607 1.00 90.62 94 TYR A CA 1
ATOM 741 C C . TYR A 1 94 ? -22.173 -15.226 34.651 1.00 90.62 94 TYR A C 1
ATOM 743 O O . TYR A 1 94 ? -22.620 -15.955 35.533 1.00 90.62 94 TYR A O 1
ATOM 751 N N . VAL A 1 95 ? -22.552 -13.958 34.506 1.00 92.25 95 VAL A N 1
ATOM 752 C CA . VAL A 1 95 ? -23.641 -13.328 35.250 1.00 92.25 95 VAL A CA 1
ATOM 753 C C . VAL A 1 95 ? -24.819 -13.134 34.298 1.00 92.25 95 VAL A C 1
ATOM 755 O O . VAL A 1 95 ? -24.681 -12.496 33.259 1.00 92.25 95 VAL A O 1
ATOM 758 N N . GLN A 1 96 ? -25.989 -13.678 34.636 1.00 88.88 96 GLN A N 1
ATOM 759 C CA . GLN A 1 96 ? -27.184 -13.551 33.787 1.00 88.88 96 GLN A CA 1
ATOM 760 C C . GLN A 1 96 ? -28.020 -12.306 34.120 1.00 88.88 96 GLN A C 1
ATOM 762 O O . GLN A 1 96 ? -28.652 -11.733 33.237 1.00 88.88 96 GLN A O 1
ATOM 767 N N . ALA A 1 97 ? -28.000 -11.857 35.379 1.00 90.12 97 ALA A N 1
ATOM 768 C CA . ALA A 1 97 ? -28.761 -10.705 35.853 1.00 90.12 97 ALA A CA 1
ATOM 769 C C . ALA A 1 97 ? -27.882 -9.787 36.712 1.00 90.12 97 ALA A C 1
ATOM 771 O O . ALA A 1 97 ? -27.250 -10.242 37.662 1.00 90.12 97 ALA A O 1
ATOM 772 N N . CYS A 1 98 ? -27.871 -8.490 36.392 1.00 91.81 98 CYS A N 1
ATOM 773 C CA . CYS A 1 98 ? -27.141 -7.470 37.143 1.00 91.81 98 CYS A CA 1
ATOM 774 C C . CYS A 1 98 ? -28.119 -6.423 37.709 1.00 91.81 98 CYS A C 1
ATOM 776 O O . CYS A 1 98 ? -28.590 -5.575 36.948 1.00 91.81 98 CYS A O 1
ATOM 778 N N . PRO A 1 99 ? -28.431 -6.441 39.023 1.00 91.62 99 PRO A N 1
ATOM 779 C CA . PRO A 1 99 ? -29.399 -5.519 39.631 1.00 91.62 99 PRO A CA 1
ATOM 780 C C . PRO A 1 99 ? -29.027 -4.037 39.505 1.00 91.62 99 PRO A C 1
ATOM 782 O O . PRO A 1 99 ? -29.906 -3.186 39.431 1.00 91.62 99 PRO A O 1
ATOM 785 N N . LYS A 1 100 ? -27.726 -3.723 39.461 1.00 90.56 100 LYS A N 1
ATOM 786 C CA . LYS A 1 100 ? -27.222 -2.349 39.296 1.00 90.56 100 LYS A CA 1
ATOM 787 C C . LYS A 1 100 ? -27.073 -1.905 37.840 1.00 90.56 100 LYS A C 1
ATOM 789 O O . LYS A 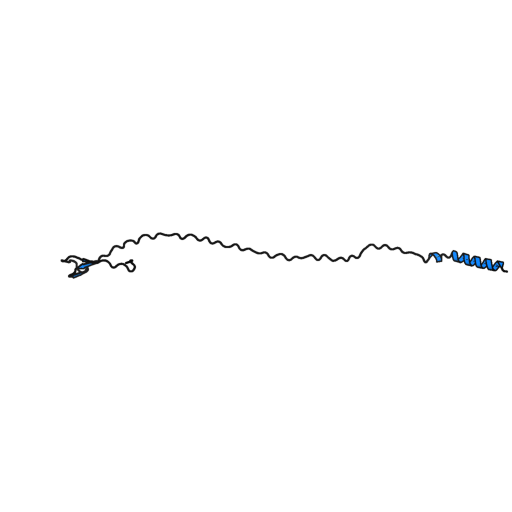1 100 ? -26.636 -0.785 37.592 1.00 90.56 100 LYS A O 1
ATOM 794 N N . GLY A 1 101 ? -27.455 -2.759 36.892 1.00 89.12 101 GLY A N 1
ATOM 795 C CA . GLY A 1 101 ? -27.291 -2.509 35.467 1.00 89.12 101 GLY A CA 1
ATOM 796 C C . GLY A 1 101 ? -25.905 -2.891 34.946 1.00 89.12 101 GLY A C 1
ATOM 797 O O . GLY A 1 101 ? -24.920 -2.968 35.678 1.00 89.12 101 GLY A O 1
ATOM 798 N N . TRP A 1 102 ? -25.853 -3.166 33.648 1.00 94.75 102 TRP A N 1
ATOM 799 C CA . TRP A 1 102 ? -24.643 -3.576 32.948 1.00 94.75 102 TRP A CA 1
ATOM 800 C C . TRP A 1 102 ? -23.817 -2.369 32.509 1.00 94.75 102 TRP A C 1
ATOM 802 O O . TRP A 1 102 ? -24.354 -1.421 31.939 1.00 94.75 102 TRP A O 1
ATOM 812 N N . LEU A 1 103 ? -22.502 -2.435 32.707 1.00 92.19 103 LEU A N 1
ATOM 813 C CA . LEU A 1 103 ? -21.554 -1.478 32.145 1.00 92.19 103 LEU A CA 1
ATOM 814 C C . LEU A 1 103 ? -20.988 -2.023 30.834 1.00 92.19 103 LEU A C 1
ATOM 816 O O . LEU A 1 103 ? -20.516 -3.158 30.783 1.00 92.19 103 LEU A O 1
ATOM 820 N N . GLN A 1 104 ? -21.019 -1.211 29.778 1.00 89.69 104 GLN A N 1
ATOM 821 C CA . GLN A 1 104 ? -20.418 -1.554 28.493 1.00 89.69 104 GLN A CA 1
ATOM 822 C C . GLN A 1 104 ? -18.908 -1.305 28.546 1.00 89.69 104 GLN A C 1
ATOM 824 O O . GLN A 1 104 ? -18.458 -0.204 28.863 1.00 89.69 104 GLN A O 1
ATOM 829 N N . VAL A 1 105 ? -18.126 -2.325 28.214 1.00 88.38 105 VAL A N 1
ATOM 830 C CA . VAL A 1 105 ? -16.668 -2.244 28.129 1.00 88.38 105 VAL A CA 1
ATOM 831 C C . VAL A 1 105 ? -16.281 -2.023 26.674 1.00 88.38 105 VAL A C 1
ATOM 833 O O . VAL A 1 105 ? -16.700 -2.770 25.784 1.00 88.38 105 VAL A O 1
ATOM 836 N N . ALA A 1 106 ? -15.496 -0.974 26.430 1.00 82.75 106 ALA A N 1
ATOM 837 C CA . ALA A 1 106 ? -15.003 -0.660 25.099 1.00 82.75 106 ALA A CA 1
ATOM 838 C C . ALA A 1 106 ? -14.092 -1.794 24.591 1.00 82.75 106 ALA A C 1
ATOM 840 O O . ALA A 1 106 ? -13.240 -2.274 25.345 1.00 82.75 106 ALA A O 1
ATOM 841 N N . PRO A 1 107 ? -14.250 -2.234 23.332 1.00 76.12 107 PRO A N 1
ATOM 842 C CA . PRO A 1 107 ? -13.368 -3.236 22.755 1.00 76.12 107 PRO A CA 1
ATOM 843 C C . PRO A 1 107 ? -11.935 -2.702 22.666 1.00 76.12 107 PRO A C 1
ATOM 845 O O . PRO A 1 107 ? -11.709 -1.533 22.347 1.00 76.12 107 PRO A O 1
ATOM 848 N N . GLN A 1 108 ? -10.959 -3.575 22.918 1.00 73.06 108 GLN A N 1
ATOM 849 C CA . GLN A 1 108 ? -9.555 -3.251 22.695 1.00 73.06 108 GLN A CA 1
ATOM 850 C C . GLN A 1 108 ? -9.337 -3.033 21.185 1.00 73.06 108 GLN A C 1
ATOM 852 O O . GLN A 1 108 ? -9.731 -3.899 20.397 1.00 73.06 108 GLN A O 1
ATOM 857 N N . PRO A 1 109 ? -8.712 -1.922 20.754 1.00 67.44 109 PRO A N 1
ATOM 858 C CA . PRO A 1 109 ? -8.368 -1.742 19.350 1.00 67.44 109 PRO A CA 1
ATOM 859 C C . PRO A 1 109 ? -7.426 -2.861 18.892 1.00 67.44 109 PRO A C 1
ATOM 861 O O . PRO A 1 109 ? -6.535 -3.277 19.638 1.00 67.44 109 PRO A O 1
ATOM 864 N N . ALA A 1 110 ? -7.619 -3.347 17.663 1.00 64.62 110 ALA A N 1
ATOM 865 C CA . ALA A 1 110 ? -6.735 -4.345 17.071 1.00 64.62 110 ALA A CA 1
ATOM 866 C C . ALA A 1 110 ? -5.275 -3.833 17.060 1.00 64.62 110 ALA A C 1
ATOM 868 O O . ALA A 1 110 ? -5.063 -2.628 16.872 1.00 64.62 110 ALA A O 1
ATOM 869 N N . PRO A 1 111 ? -4.261 -4.706 17.243 1.00 58.03 111 PRO A N 1
ATOM 870 C CA . PRO A 1 111 ? -2.858 -4.304 17.172 1.00 58.03 111 PRO A CA 1
ATOM 871 C C . PRO A 1 111 ? -2.567 -3.669 15.802 1.00 58.03 111 PRO A C 1
ATOM 873 O O . PRO A 1 111 ? -2.526 -4.369 14.796 1.00 58.03 111 PRO A O 1
ATOM 876 N N . GLY A 1 112 ? -2.423 -2.341 15.753 1.00 63.47 112 GLY A N 1
ATOM 877 C CA . GLY A 1 112 ? -2.206 -1.582 14.513 1.00 63.47 112 GLY A CA 1
ATOM 878 C C . GLY A 1 112 ? -3.251 -0.510 14.189 1.00 63.47 112 GLY A C 1
ATOM 879 O O . GLY A 1 112 ? -3.081 0.196 13.198 1.00 63.47 112 GLY A O 1
ATOM 880 N N . ALA A 1 113 ? -4.299 -0.334 15.001 1.00 61.78 113 ALA A N 1
ATOM 881 C CA . ALA A 1 113 ? -5.160 0.841 14.867 1.00 61.78 113 ALA A CA 1
ATOM 882 C C . ALA A 1 113 ? -4.361 2.123 15.209 1.00 61.78 113 ALA A C 1
ATOM 884 O O . ALA A 1 113 ? -3.714 2.156 16.263 1.00 61.78 113 ALA A O 1
ATOM 885 N N . PRO A 1 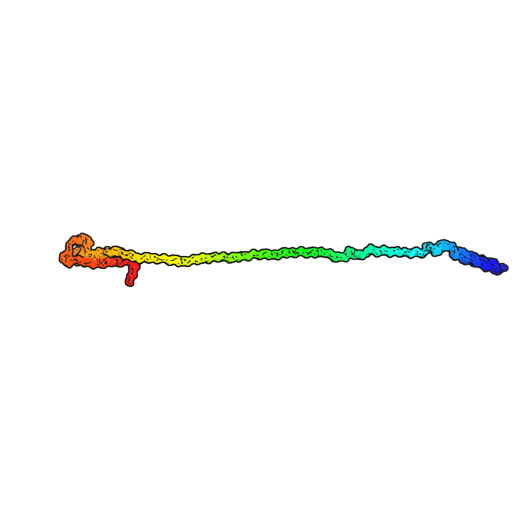114 ? -4.367 3.165 14.354 1.00 61.31 114 PRO A N 1
ATOM 886 C CA . PRO A 1 114 ? -3.746 4.444 14.690 1.00 61.31 114 PRO A CA 1
ATOM 887 C C . PRO A 1 114 ? -4.428 5.045 15.931 1.00 61.31 114 PRO A C 1
ATOM 889 O O . PRO A 1 114 ? -5.650 4.966 16.061 1.00 61.31 114 PRO A O 1
ATOM 892 N N . ARG A 1 115 ? -3.619 5.581 16.856 1.00 59.59 115 ARG A N 1
ATOM 893 C CA . ARG A 1 115 ? -4.088 6.320 18.041 1.00 59.59 115 ARG A CA 1
ATOM 894 C C . ARG A 1 115 ? -4.620 7.694 17.668 1.00 59.59 115 ARG A C 1
ATOM 896 O O . ARG A 1 115 ? -4.012 8.315 16.769 1.00 59.59 115 ARG A O 1
#

pLDDT: mean 73.27, std 13.28, range [45.19, 94.75]

Radius of gyration: 74.72 Å; Cα contacts (8 Å, |Δi|>4): 40; chains: 1; bounding box: 148×22×168 Å

Foldseek 3Di:
DVVVVVVVVVVVVVVVVPDPVVVVPDDDDDDDDDDDDPDDDDPDDPPDDDDDDDDDDDDDDDDDDDDDDDDDDPPDPDPFPKWWAQPVQGTPPVPPDRPVDIDIDGHDDDVDDDD

Secondary structure (DSSP, 8-state):
-HHHHHHHHHHHHHHHTT-GGGGTT----------------------PPPPPPP-PPPPP--PPPPP--PPPPPPP------EEEETTTEETTT-S--TT-PEEEPPPPPTT---

Sequence (115 aa):
MQKLAVAGLAALAAGLAWSPLAAAHGGARLGFYFGGPVWGPYPYGWYGYPPPYVVERRPIVIQQEPPVYVQQPPPQQQPANYWYYCPDQGYYPYVQACPKGWLQVAPQPAPGAPR

Solvent-accessible surface area (backbone atoms only — not comparable to full-atom values): 8495 Å² total; per-residue (Å²): 122,71,75,59,59,56,55,56,55,54,54,59,59,57,57,66,77,70,46,75,69,76,74,74,81,71,84,84,83,87,83,87,87,86,82,76,86,93,76,72,86,76,84,76,77,82,82,72,78,79,80,84,86,81,83,83,79,79,82,84,82,82,83,79,78,79,85,80,84,77,81,76,76,76,82,76,82,71,83,81,68,67,46,43,38,24,92,91,76,41,44,59,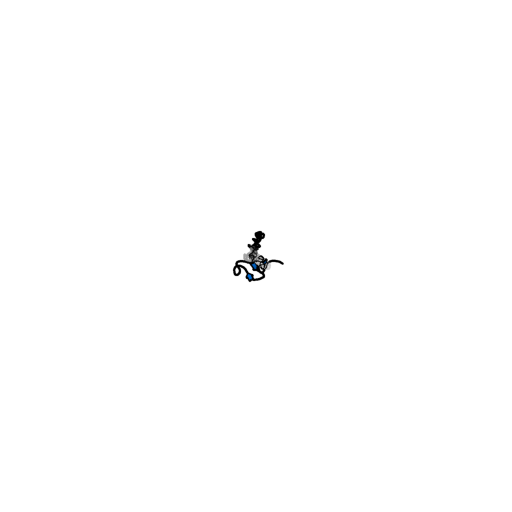79,86,42,87,77,51,96,88,47,74,42,80,42,81,60,80,76,63,97,80,63,84,132